Protein AF-A0A948NJ19-F1 (afdb_monomer_lite)

pLDDT: mean 78.23, std 16.01, range [36.19, 96.81]

Radius of gyration: 24.65 Å; chains: 1; bounding box: 83×29×56 Å

Secondary structure (DSSP, 8-state):
---PPPPPPHHHHHHHHHHHHHHHHHHHHHHHHHHHHHHHHHHHHHHHHHHHHHHHHHHHSTT-PPP-SSS----SS--BGGGGHHHHTTTT-SS----TTTTTTS-SEEEEE-SS-TT-EEEEEE-TTT--EEE-SSSPPSSS-SS-SSTT--SPPBP-

Foldseek 3Di:
DDDDDDDDDPVVVVVVVVVVVVVVVVVVVVVVVVVLVVLVVVVLVLVVLVVQLQVVLCVVVPQATDDDPDFDPQPPPDQAPCSCCVVRPPPRPPDRAARPPRRPVGSQKHKWDGPVRRNDIWIWHAAPVPRFIATADPPHTPAQPTNDDDPDDRHGHHHD

Sequence (160 aa):
MNRRRSGFTLIELLVVIAIISLLSSVVIASLNTARLKGREAKRQAEIASVMRAISLYRLDNPGSYPPIGGDLHGCTTNTCLSVLTDELVPKYIQEIPMDPKFGNTSTGYRYCRSGSYPNEYAILRQSEKTGAWCSVQTPAPVSGTFCWHTAGVPTYPRCN

Structure (mmCIF, N/CA/C/O backbone):
data_AF-A0A948NJ19-F1
#
_entry.id   AF-A0A948NJ19-F1
#
loop_
_atom_site.group_PDB
_atom_site.id
_atom_site.type_symbol
_atom_site.label_atom_id
_atom_site.label_alt_id
_atom_site.label_comp_id
_atom_site.label_asym_id
_atom_site.label_entity_id
_atom_site.label_seq_id
_atom_site.pdbx_PDB_ins_code
_atom_site.Cartn_x
_atom_site.Cartn_y
_atom_site.Cartn_z
_atom_site.occupancy
_atom_site.B_i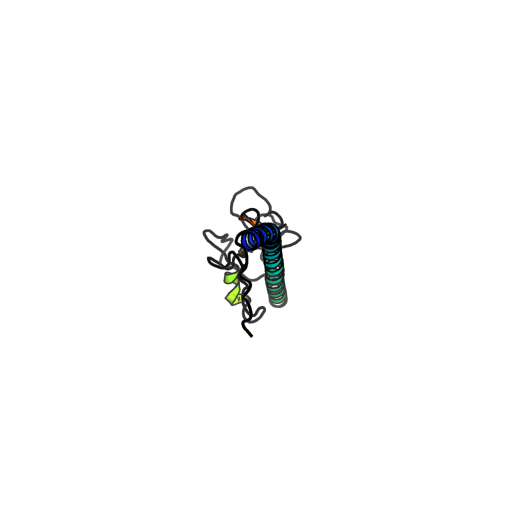so_or_equiv
_atom_site.auth_seq_id
_atom_site.auth_comp_id
_atom_site.auth_asym_id
_atom_site.auth_atom_id
_atom_site.pdbx_PDB_model_num
ATOM 1 N N . MET A 1 1 ? -63.439 -10.500 30.304 1.00 51.75 1 MET A N 1
ATOM 2 C CA . MET A 1 1 ? -62.093 -10.616 30.918 1.00 51.75 1 MET A CA 1
ATOM 3 C C . MET A 1 1 ? -61.225 -9.448 30.462 1.00 51.75 1 MET A C 1
ATOM 5 O O . MET A 1 1 ? -60.739 -9.467 29.339 1.00 51.75 1 MET A O 1
ATOM 9 N N . ASN A 1 2 ? -61.067 -8.415 31.296 1.00 56.50 2 ASN A N 1
ATOM 10 C CA . ASN A 1 2 ? -60.223 -7.255 30.987 1.00 56.50 2 ASN A CA 1
ATOM 11 C C . ASN A 1 2 ? -58.766 -7.566 31.348 1.00 56.50 2 ASN A C 1
ATOM 13 O O . ASN A 1 2 ? -58.419 -7.649 32.526 1.00 56.50 2 ASN A O 1
ATOM 17 N N . ARG A 1 3 ? -57.909 -7.752 30.339 1.00 65.94 3 ARG A N 1
ATOM 18 C CA . ARG A 1 3 ? -56.460 -7.873 30.544 1.00 65.94 3 ARG A CA 1
ATOM 19 C C . ARG A 1 3 ? -55.912 -6.488 30.896 1.00 65.94 3 ARG A C 1
ATOM 21 O O . ARG A 1 3 ? -55.939 -5.592 30.055 1.00 65.94 3 ARG A O 1
ATOM 28 N N . ARG A 1 4 ? -55.429 -6.300 32.129 1.00 69.81 4 ARG A N 1
ATOM 29 C CA . ARG A 1 4 ? -54.678 -5.091 32.500 1.00 69.81 4 ARG A CA 1
ATOM 30 C C . ARG A 1 4 ? -53.402 -5.054 31.657 1.00 69.81 4 ARG A C 1
ATOM 32 O O . ARG A 1 4 ? -52.607 -5.986 31.717 1.00 69.81 4 ARG A O 1
ATOM 39 N N . ARG A 1 5 ? -53.227 -4.009 30.845 1.00 70.19 5 ARG A N 1
ATOM 40 C CA . ARG A 1 5 ? -51.963 -3.754 30.144 1.00 70.19 5 ARG A CA 1
ATOM 41 C C . ARG A 1 5 ? -50.964 -3.221 31.171 1.00 70.19 5 ARG A C 1
ATOM 43 O O . ARG A 1 5 ? -51.216 -2.175 31.760 1.00 70.19 5 ARG A O 1
ATOM 50 N N . SER A 1 6 ? -49.871 -3.942 31.412 1.00 75.19 6 SER A N 1
ATOM 51 C CA . SER A 1 6 ? -48.744 -3.426 32.193 1.00 75.19 6 SER A CA 1
ATOM 52 C C . SER A 1 6 ? -47.959 -2.438 31.330 1.00 75.19 6 SER A C 1
ATOM 54 O O . SER A 1 6 ? -47.510 -2.796 30.241 1.00 75.19 6 SER A O 1
ATOM 56 N N . GLY A 1 7 ? -47.833 -1.194 31.789 1.00 78.38 7 GLY A N 1
ATOM 57 C CA . GLY A 1 7 ? -46.917 -0.213 31.210 1.00 78.38 7 GLY A CA 1
ATOM 58 C C . GLY A 1 7 ? -45.537 -0.325 31.855 1.00 78.38 7 GLY A C 1
ATOM 59 O O . GLY A 1 7 ? -45.443 -0.677 33.029 1.00 78.38 7 GLY A O 1
ATOM 60 N N . PHE A 1 8 ? -44.487 -0.025 31.093 1.00 80.38 8 PHE A N 1
ATOM 61 C CA . PHE A 1 8 ? -43.138 0.133 31.637 1.00 80.38 8 PHE A CA 1
ATOM 62 C C . PHE A 1 8 ? -43.069 1.366 32.537 1.00 80.38 8 PHE A C 1
ATOM 64 O O . PHE A 1 8 ? -43.676 2.400 32.245 1.00 80.38 8 PHE A O 1
ATOM 71 N N . THR A 1 9 ? -42.310 1.266 33.622 1.00 90.69 9 THR A N 1
ATOM 72 C CA . THR A 1 9 ? -42.019 2.407 34.489 1.00 90.69 9 THR A CA 1
ATOM 73 C C . THR A 1 9 ? -40.911 3.277 33.882 1.00 90.69 9 THR A C 1
ATOM 75 O O . THR A 1 9 ? -40.029 2.792 33.171 1.00 90.69 9 THR A O 1
ATOM 78 N N . LEU A 1 10 ? -40.923 4.583 34.176 1.00 88.69 10 LEU A N 1
ATOM 79 C CA . LEU A 1 10 ? -39.869 5.504 33.723 1.00 88.69 10 LEU A CA 1
ATOM 80 C C . LEU A 1 10 ? -38.480 5.084 34.226 1.00 88.69 10 LEU A C 1
ATOM 82 O O . LEU A 1 10 ? -37.492 5.248 33.514 1.00 88.69 10 LEU A O 1
ATOM 86 N N . ILE A 1 11 ? -38.410 4.516 35.434 1.00 92.75 11 ILE A N 1
ATOM 87 C CA . ILE A 1 11 ? -37.152 4.059 36.028 1.00 92.75 11 ILE A CA 1
ATOM 88 C C . ILE A 1 11 ? -36.591 2.824 35.315 1.00 92.75 11 ILE A C 1
ATOM 90 O O . ILE A 1 11 ? -35.386 2.763 35.088 1.00 92.75 11 ILE A O 1
ATOM 94 N N . GLU A 1 12 ? -37.438 1.883 34.884 1.00 90.44 12 GLU A N 1
ATOM 95 C CA . GLU A 1 12 ? -36.994 0.722 34.099 1.00 90.44 12 GLU A CA 1
ATOM 96 C C . GLU A 1 12 ? -36.366 1.156 32.776 1.00 90.44 12 GLU A C 1
ATOM 98 O O . GLU A 1 12 ? -35.296 0.673 32.409 1.00 90.44 12 GLU A O 1
ATOM 103 N N . LEU A 1 13 ? -36.984 2.115 32.084 1.00 91.69 13 LEU A N 1
ATOM 104 C CA . LEU A 1 13 ? -36.444 2.610 30.821 1.00 91.69 13 LEU A CA 1
ATOM 105 C C . LEU A 1 13 ? -35.138 3.392 31.031 1.00 91.69 13 LEU A C 1
ATOM 107 O O . LEU A 1 13 ? -34.210 3.252 30.235 1.00 91.69 13 LEU A O 1
ATOM 111 N N . LEU A 1 14 ? -35.028 4.146 32.130 1.00 93.19 14 LEU A N 1
ATOM 112 C CA . LEU A 1 14 ? -33.822 4.898 32.486 1.00 93.19 14 LEU A CA 1
ATOM 113 C C . LEU A 1 14 ? -32.628 3.974 32.781 1.00 93.19 14 LEU A C 1
ATOM 115 O O . LEU A 1 14 ? -31.523 4.223 32.300 1.00 93.19 14 LEU A O 1
ATOM 119 N N . VAL A 1 15 ? -32.841 2.880 33.516 1.00 95.31 15 VAL A N 1
ATOM 120 C CA . VAL A 1 15 ? -31.775 1.904 33.805 1.00 95.31 15 VAL A CA 1
ATOM 121 C C . VAL A 1 15 ? -31.311 1.197 32.528 1.00 95.31 15 VAL A C 1
ATOM 123 O O . VAL A 1 15 ? -30.112 0.997 32.335 1.00 95.31 15 VAL A O 1
ATOM 126 N N . VAL A 1 16 ? -32.226 0.871 31.613 1.00 95.69 16 VAL A N 1
ATOM 127 C CA . VAL A 1 16 ? -31.880 0.191 30.354 1.00 95.69 16 VAL A CA 1
ATOM 128 C C . VAL A 1 16 ? -31.000 1.066 29.464 1.00 95.69 16 VAL A C 1
ATOM 130 O O . VAL A 1 16 ? -29.958 0.604 28.998 1.00 95.69 16 VAL A O 1
ATOM 133 N N . ILE A 1 17 ? -31.354 2.338 29.259 1.00 95.81 17 ILE A N 1
ATOM 134 C CA . ILE A 1 17 ? -30.518 3.243 28.453 1.00 95.81 17 ILE A CA 1
ATOM 135 C C . ILE A 1 17 ? -29.163 3.513 29.123 1.00 95.81 17 ILE A C 1
ATOM 137 O O . ILE A 1 17 ? -28.153 3.640 28.427 1.00 95.81 17 ILE A O 1
ATOM 141 N N . ALA A 1 18 ? -29.108 3.516 30.461 1.00 96.00 18 ALA A N 1
ATOM 142 C CA . ALA A 1 18 ? -27.855 3.629 31.200 1.00 96.00 18 ALA A CA 1
ATOM 143 C C . ALA A 1 18 ? -26.935 2.425 30.922 1.00 96.00 18 ALA A C 1
ATOM 145 O O . ALA A 1 18 ? -25.774 2.610 30.563 1.00 96.00 18 ALA A O 1
ATOM 146 N N . ILE A 1 19 ? -27.457 1.196 30.970 1.00 96.25 19 ILE A N 1
ATOM 147 C CA . ILE A 1 19 ? -26.674 -0.013 30.665 1.00 96.25 19 ILE A CA 1
ATOM 148 C C . ILE A 1 19 ? -26.257 -0.051 29.186 1.00 96.25 19 ILE A C 1
ATOM 150 O O . ILE A 1 19 ? -25.097 -0.337 28.881 1.00 96.25 19 ILE A O 1
ATOM 154 N N . ILE A 1 20 ? -27.165 0.278 28.258 1.00 96.75 20 ILE A N 1
ATOM 155 C CA . ILE A 1 20 ? -26.860 0.308 26.818 1.00 96.75 20 ILE A CA 1
ATOM 156 C C . ILE A 1 20 ? -25.754 1.322 26.525 1.00 96.75 20 ILE A C 1
ATOM 158 O O . ILE A 1 20 ? -24.840 1.004 25.765 1.00 96.75 20 ILE A O 1
ATOM 162 N N . SER A 1 21 ? -25.795 2.516 27.122 1.00 96.81 21 SER A N 1
ATOM 163 C CA . SER A 1 21 ? -24.766 3.540 26.895 1.00 96.81 21 SER A CA 1
ATOM 164 C C . SER A 1 21 ? -23.385 3.100 27.393 1.00 96.81 21 SER A C 1
ATOM 166 O O . SER A 1 21 ? -22.395 3.273 26.678 1.00 96.81 21 SER A O 1
ATOM 168 N N . LEU A 1 22 ? -23.325 2.433 28.551 1.00 94.88 22 LEU A N 1
ATOM 169 C CA . LEU A 1 22 ? -22.088 1.867 29.084 1.00 94.88 22 LEU A CA 1
ATOM 170 C C . LEU A 1 22 ? -21.505 0.807 28.139 1.00 94.88 22 LEU A C 1
ATOM 172 O O . LEU A 1 22 ? -20.353 0.926 27.719 1.00 94.88 22 LEU A O 1
ATOM 176 N N . LEU A 1 23 ? -22.303 -0.191 27.746 1.00 96.75 23 LEU A N 1
ATOM 177 C CA . LEU A 1 23 ? -21.851 -1.269 26.856 1.00 96.75 23 LEU A CA 1
ATOM 178 C C . LEU A 1 23 ? -21.479 -0.750 25.459 1.00 96.75 23 LEU A C 1
ATOM 180 O O . LEU A 1 23 ? -20.472 -1.169 24.885 1.00 96.75 23 LEU A O 1
ATOM 184 N N . SER A 1 24 ? -22.247 0.203 24.929 1.00 95.25 24 SER A N 1
ATOM 185 C CA . SER A 1 24 ? -22.010 0.781 23.601 1.00 95.25 24 SER A CA 1
ATOM 186 C C . SER A 1 24 ? -20.664 1.504 23.517 1.00 95.25 24 SER A C 1
ATOM 188 O O . SER A 1 24 ? -19.995 1.418 22.487 1.00 95.25 24 SER A O 1
ATOM 190 N N . SER A 1 25 ? -20.225 2.167 24.596 1.00 93.69 25 SER A N 1
ATOM 191 C CA . SER A 1 25 ? -18.943 2.888 24.620 1.00 93.69 25 SER A CA 1
ATOM 192 C C . SER A 1 25 ? -17.739 1.972 24.338 1.00 93.69 25 SER A C 1
ATOM 194 O O . SER A 1 25 ? -16.873 2.306 23.523 1.00 93.69 25 SER A O 1
ATOM 196 N N . VAL A 1 26 ? -17.727 0.771 24.925 1.00 94.06 26 VAL A N 1
ATOM 197 C CA . VAL A 1 26 ? -16.657 -0.226 24.754 1.00 94.06 26 VAL A CA 1
ATOM 198 C C . VAL A 1 26 ? -16.683 -0.818 23.343 1.00 94.06 26 VAL A C 1
ATOM 200 O O . VAL A 1 26 ? -15.642 -0.949 22.690 1.00 94.06 26 VAL A O 1
ATOM 203 N N . VAL A 1 27 ? -17.880 -1.125 22.833 1.00 95.31 27 VAL A N 1
ATOM 204 C CA . VAL A 1 27 ? -18.060 -1.685 21.485 1.00 95.31 27 VAL A CA 1
ATOM 205 C C . VAL A 1 27 ? -17.539 -0.722 20.417 1.00 95.31 27 VAL A C 1
ATOM 207 O O . VAL A 1 27 ? -16.796 -1.145 19.529 1.00 95.31 27 VAL A O 1
ATOM 210 N N . ILE A 1 28 ? -17.841 0.576 20.517 1.00 94.38 28 ILE A N 1
ATOM 211 C CA . ILE A 1 28 ? -17.407 1.578 19.529 1.00 94.38 28 ILE A CA 1
ATOM 212 C C . ILE A 1 28 ? -15.875 1.686 19.469 1.00 94.38 28 ILE A C 1
ATOM 214 O O . ILE A 1 28 ? -15.301 1.713 18.375 1.00 94.38 28 ILE A O 1
ATOM 218 N N . ALA A 1 29 ? -15.195 1.693 20.620 1.00 90.31 29 ALA A N 1
ATOM 219 C CA . ALA A 1 29 ? -13.732 1.735 20.670 1.00 90.31 29 ALA A CA 1
ATOM 220 C C . ALA A 1 29 ? -13.097 0.499 19.998 1.00 90.31 29 ALA A C 1
ATOM 222 O O . ALA A 1 29 ? -12.151 0.620 19.206 1.00 90.31 29 ALA A O 1
ATOM 223 N N . SER A 1 30 ? -13.660 -0.688 20.250 1.00 92.06 30 SER A N 1
ATOM 224 C CA . SER A 1 30 ? -13.202 -1.937 19.628 1.00 92.06 30 SER A CA 1
ATOM 225 C C . SER A 1 30 ? -13.411 -1.943 18.105 1.00 92.06 30 SER A C 1
ATOM 227 O O . SER A 1 30 ? -12.506 -2.312 17.349 1.00 92.06 30 SER A O 1
ATOM 229 N N . LEU A 1 31 ? -14.556 -1.435 17.636 1.00 93.31 31 LEU A N 1
ATOM 230 C CA . LEU A 1 31 ? -14.910 -1.379 16.220 1.00 93.31 31 LEU A CA 1
ATOM 2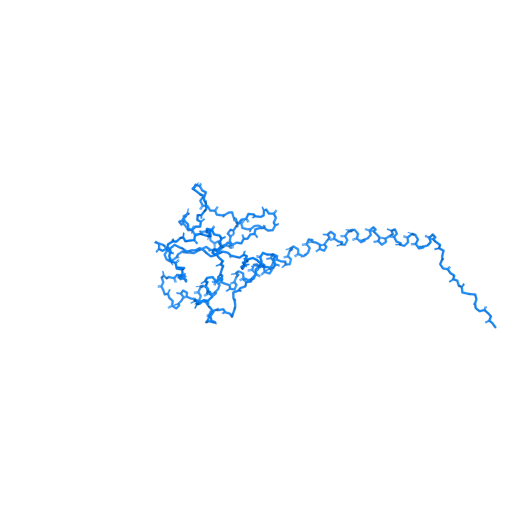31 C C . LEU A 1 31 ? -13.989 -0.440 15.433 1.00 93.31 31 LEU A C 1
ATOM 233 O O . LEU A 1 31 ? -13.568 -0.773 14.324 1.00 93.31 31 LEU A O 1
ATOM 237 N N . ASN A 1 32 ? -13.631 0.714 16.000 1.00 89.88 32 ASN A N 1
ATOM 238 C CA . ASN A 1 32 ? -12.700 1.646 15.362 1.00 89.88 32 ASN A CA 1
ATOM 239 C C . ASN A 1 32 ? -11.320 1.009 15.143 1.00 89.88 32 ASN A C 1
ATOM 241 O O . ASN A 1 32 ? -10.744 1.129 14.059 1.00 89.88 32 ASN A O 1
ATOM 245 N N . THR A 1 33 ? -10.831 0.258 16.131 1.00 89.75 33 THR A N 1
ATOM 246 C CA . THR A 1 33 ? -9.568 -0.487 16.027 1.00 89.75 33 THR A CA 1
ATOM 247 C C . THR A 1 33 ? -9.649 -1.594 14.973 1.00 89.75 33 THR A C 1
ATOM 249 O O . THR A 1 33 ? -8.730 -1.749 14.165 1.00 89.75 33 THR A O 1
ATOM 252 N N . ALA A 1 34 ? -10.758 -2.339 14.926 1.00 92.06 34 ALA A N 1
ATOM 253 C CA . ALA A 1 34 ? -10.977 -3.381 13.923 1.00 92.06 34 ALA A CA 1
ATOM 254 C C . ALA A 1 34 ? -11.015 -2.811 12.493 1.00 92.06 34 ALA A C 1
ATOM 256 O O . ALA A 1 34 ? -10.370 -3.350 11.595 1.00 92.06 34 ALA A O 1
ATOM 257 N N . ARG A 1 35 ? -11.691 -1.673 12.286 1.00 91.62 35 ARG A N 1
ATOM 258 C CA . ARG A 1 35 ? -11.741 -0.973 10.989 1.00 91.62 35 ARG A CA 1
ATOM 259 C C . ARG A 1 35 ? -10.359 -0.518 10.517 1.00 91.62 35 ARG A C 1
ATOM 261 O O . ARG A 1 35 ? -10.044 -0.675 9.340 1.00 91.62 35 ARG A O 1
ATOM 268 N N . LEU A 1 36 ? -9.537 0.020 11.422 1.00 90.31 36 LEU A N 1
ATOM 269 C CA . LEU A 1 36 ? -8.151 0.409 11.127 1.00 90.31 36 LEU A CA 1
ATOM 270 C C . LEU A 1 36 ? -7.318 -0.796 10.667 1.00 90.31 36 LEU A C 1
ATOM 272 O O . LEU A 1 36 ? -6.671 -0.731 9.623 1.00 90.31 36 LEU A O 1
ATOM 276 N N . LYS A 1 37 ? -7.383 -1.916 11.401 1.00 90.12 37 LYS A N 1
ATOM 277 C CA . LYS A 1 37 ? -6.683 -3.160 11.036 1.00 90.12 37 LYS A CA 1
ATOM 278 C C . LYS A 1 37 ? -7.170 -3.732 9.702 1.00 90.12 37 LYS A C 1
ATOM 280 O O . LYS A 1 37 ? -6.353 -4.167 8.898 1.00 90.12 37 LYS A O 1
ATOM 285 N N . GLY A 1 38 ? -8.478 -3.690 9.443 1.00 92.94 38 GLY A N 1
ATOM 286 C CA . GLY A 1 38 ? -9.061 -4.158 8.184 1.00 92.94 38 GLY A CA 1
ATOM 287 C C . GLY A 1 38 ? -8.568 -3.369 6.970 1.00 92.94 38 GLY A C 1
ATOM 288 O O . GLY A 1 38 ? -8.182 -3.964 5.965 1.00 92.94 38 GLY A O 1
ATOM 289 N N . ARG A 1 39 ? -8.504 -2.033 7.069 1.00 91.94 39 ARG A N 1
ATOM 290 C CA . ARG A 1 39 ? -7.930 -1.200 5.998 1.00 91.94 39 ARG A CA 1
ATOM 291 C C . ARG A 1 39 ? -6.447 -1.464 5.797 1.00 91.94 39 ARG A C 1
ATOM 293 O O . ARG A 1 39 ? -5.993 -1.518 4.665 1.00 91.94 39 ARG A O 1
ATOM 300 N N . GLU A 1 40 ? -5.687 -1.632 6.873 1.00 89.81 40 GLU A N 1
ATOM 301 C CA . GLU A 1 40 ? -4.265 -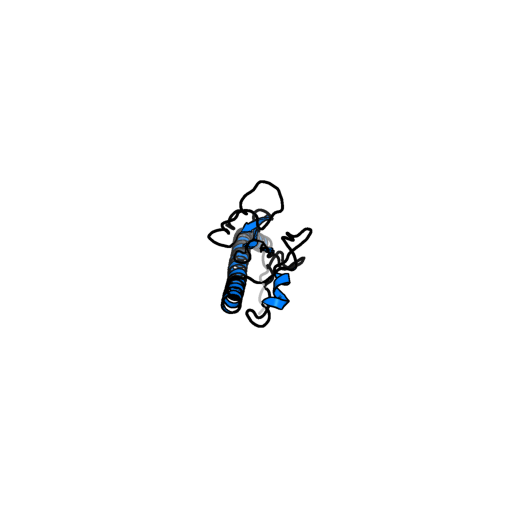1.964 6.780 1.00 89.81 40 GLU A CA 1
ATOM 302 C C . GLU A 1 40 ? -4.031 -3.294 6.047 1.00 89.81 40 GLU A C 1
ATOM 304 O O . GLU A 1 40 ? -3.251 -3.332 5.099 1.00 89.81 40 GLU A O 1
ATOM 309 N N . ALA A 1 41 ? -4.773 -4.346 6.402 1.00 90.75 41 ALA A N 1
ATOM 310 C CA . ALA A 1 41 ? -4.696 -5.637 5.721 1.00 90.75 41 ALA A CA 1
ATOM 311 C C . ALA A 1 41 ? -5.062 -5.533 4.230 1.00 90.75 41 ALA A C 1
ATOM 313 O O . ALA A 1 41 ? -4.372 -6.096 3.379 1.00 90.75 41 ALA A O 1
ATOM 314 N N . LYS A 1 42 ? -6.109 -4.762 3.899 1.00 91.81 42 LYS A N 1
ATOM 315 C CA . LYS A 1 42 ? -6.497 -4.502 2.506 1.00 91.81 42 LYS A CA 1
ATOM 316 C C . LYS A 1 42 ? -5.367 -3.825 1.724 1.00 91.81 42 LYS A C 1
ATOM 318 O O . LYS A 1 42 ? -4.993 -4.315 0.663 1.00 91.81 42 LYS A O 1
ATOM 323 N N . ARG A 1 43 ? -4.755 -2.779 2.288 1.00 90.12 43 ARG A N 1
ATOM 324 C CA . ARG A 1 43 ? -3.649 -2.057 1.639 1.00 90.12 43 ARG A CA 1
ATOM 325 C C . ARG A 1 43 ? -2.431 -2.944 1.401 1.00 90.12 43 ARG A C 1
ATOM 327 O O . ARG A 1 43 ? -1.782 -2.822 0.369 1.00 90.12 43 ARG A O 1
ATOM 334 N N . GLN A 1 44 ? -2.120 -3.843 2.333 1.00 89.38 44 GLN A N 1
ATOM 335 C CA . GLN A 1 44 ? -1.037 -4.814 2.157 1.00 89.38 44 GLN A CA 1
ATOM 336 C C . GLN A 1 44 ? -1.324 -5.784 1.004 1.00 89.38 44 GLN A C 1
ATOM 338 O O . GLN A 1 44 ? -0.434 -6.054 0.199 1.00 89.38 44 GLN A O 1
ATOM 343 N N . ALA A 1 45 ? -2.562 -6.273 0.890 1.00 92.00 45 ALA A N 1
ATOM 344 C CA . ALA A 1 45 ? -2.965 -7.160 -0.198 1.00 92.00 45 ALA A CA 1
ATOM 345 C C . ALA A 1 45 ? -2.916 -6.466 -1.573 1.00 92.00 45 ALA A C 1
ATOM 347 O O . ALA A 1 45 ? -2.403 -7.045 -2.530 1.00 92.00 45 ALA A O 1
ATOM 348 N N . GLU A 1 46 ? -3.392 -5.221 -1.650 1.00 91.62 46 GLU A N 1
ATOM 349 C CA . GLU A 1 46 ? -3.374 -4.385 -2.860 1.00 91.62 46 GLU A CA 1
ATOM 350 C C . GLU A 1 46 ? -1.949 -4.071 -3.326 1.00 91.62 46 GLU A C 1
ATOM 352 O O . GLU A 1 46 ? -1.616 -4.188 -4.501 1.00 91.62 46 GLU A O 1
ATOM 357 N N . ILE A 1 47 ? -1.051 -3.739 -2.405 1.00 89.31 47 ILE A N 1
ATOM 358 C CA . ILE A 1 47 ? 0.353 -3.513 -2.757 1.00 89.31 47 ILE A CA 1
ATOM 359 C C . ILE A 1 47 ? 1.018 -4.811 -3.212 1.00 89.31 47 ILE A C 1
ATOM 361 O O . ILE A 1 47 ? 1.791 -4.808 -4.169 1.00 89.31 47 ILE A O 1
ATOM 365 N N . ALA A 1 48 ? 0.709 -5.935 -2.565 1.00 91.44 48 ALA A N 1
ATOM 366 C CA . ALA A 1 48 ? 1.259 -7.222 -2.960 1.00 91.44 48 ALA A CA 1
ATOM 367 C C . ALA A 1 48 ? 0.815 -7.637 -4.374 1.00 91.44 48 ALA A C 1
ATOM 369 O O . ALA A 1 48 ? 1.602 -8.256 -5.091 1.00 91.44 48 ALA A O 1
ATOM 370 N N . SER A 1 49 ? -0.412 -7.322 -4.807 1.00 93.50 49 SER A N 1
ATOM 371 C CA . SER A 1 49 ? -0.840 -7.590 -6.190 1.00 93.50 49 SER A CA 1
ATOM 372 C C . SER A 1 49 ? -0.071 -6.731 -7.195 1.00 93.50 49 SER A C 1
ATOM 374 O O . SER A 1 49 ? 0.428 -7.257 -8.187 1.00 93.50 49 SER A O 1
ATOM 376 N N . VAL A 1 50 ? 0.130 -5.450 -6.891 1.00 91.75 50 VAL A N 1
ATOM 377 C CA . VAL A 1 50 ? 0.910 -4.520 -7.722 1.00 91.75 50 VAL A CA 1
ATOM 378 C C . VAL A 1 50 ? 2.370 -4.954 -7.827 1.00 91.75 50 VAL A C 1
ATOM 380 O O . VAL A 1 50 ? 2.925 -4.996 -8.921 1.00 91.75 50 VAL A O 1
ATOM 383 N N . MET A 1 51 ? 2.997 -5.334 -6.711 1.00 90.56 51 MET A N 1
ATOM 384 C CA . MET A 1 51 ? 4.373 -5.840 -6.714 1.00 90.56 51 MET A CA 1
ATOM 385 C C . MET A 1 51 ? 4.513 -7.087 -7.588 1.00 90.56 51 MET A C 1
ATOM 387 O O . MET A 1 51 ? 5.471 -7.183 -8.351 1.00 90.56 51 MET A O 1
ATOM 391 N N . ARG A 1 52 ? 3.547 -8.016 -7.528 1.00 93.38 52 ARG A N 1
ATOM 392 C CA . ARG A 1 52 ? 3.526 -9.190 -8.414 1.00 93.38 52 ARG A CA 1
ATOM 393 C C . ARG A 1 52 ? 3.399 -8.784 -9.880 1.00 93.38 52 ARG A C 1
ATOM 395 O O . ARG A 1 52 ? 4.142 -9.310 -10.699 1.00 93.38 52 ARG A O 1
ATOM 402 N N . ALA A 1 53 ? 2.526 -7.832 -10.204 1.00 94.12 53 ALA A N 1
ATOM 403 C CA . ALA A 1 53 ? 2.369 -7.330 -11.569 1.00 94.12 53 ALA A CA 1
ATOM 404 C C . ALA A 1 53 ? 3.668 -6.705 -12.105 1.00 94.12 53 ALA A C 1
ATOM 406 O O . ALA A 1 53 ? 4.093 -7.010 -13.215 1.00 94.12 53 ALA A O 1
ATOM 407 N N . ILE A 1 54 ? 4.356 -5.909 -11.284 1.00 91.00 54 ILE A N 1
ATOM 408 C CA . ILE A 1 54 ? 5.667 -5.332 -11.615 1.00 91.00 54 ILE A CA 1
ATOM 409 C C . ILE A 1 54 ? 6.729 -6.429 -11.795 1.00 91.00 54 ILE A C 1
ATOM 411 O O . ILE A 1 54 ? 7.568 -6.339 -12.693 1.00 91.00 54 ILE A O 1
ATOM 415 N N . SER A 1 55 ? 6.706 -7.477 -10.966 1.00 91.19 55 SER A N 1
ATOM 416 C CA . SER A 1 55 ? 7.588 -8.635 -11.137 1.00 91.19 55 SER A CA 1
ATOM 417 C C . SER A 1 55 ? 7.327 -9.366 -12.454 1.00 91.19 55 SER A C 1
ATOM 419 O O . SER A 1 55 ? 8.291 -9.703 -13.132 1.00 91.19 55 SER A O 1
ATOM 421 N N . LEU A 1 56 ? 6.063 -9.566 -12.840 1.00 94.19 56 LEU A N 1
ATOM 422 C CA . LEU A 1 56 ? 5.703 -10.168 -14.127 1.00 94.19 56 LEU A CA 1
ATOM 423 C C . LEU A 1 56 ? 6.145 -9.289 -15.303 1.00 94.19 56 LEU A C 1
ATOM 425 O O . LEU A 1 56 ? 6.768 -9.797 -16.229 1.00 94.19 56 LEU A O 1
ATOM 429 N N . TYR A 1 57 ? 5.931 -7.971 -15.229 1.00 93.62 57 TYR A N 1
ATOM 430 C CA . TYR A 1 57 ? 6.433 -7.029 -16.234 1.00 93.62 57 TYR A CA 1
ATOM 431 C C . TYR A 1 57 ? 7.942 -7.181 -16.449 1.00 93.62 57 TYR A C 1
ATOM 433 O O . TYR A 1 57 ? 8.411 -7.173 -17.585 1.00 93.62 57 TYR A O 1
ATOM 441 N N . ARG A 1 58 ? 8.712 -7.338 -15.364 1.00 91.06 58 ARG A N 1
ATOM 442 C CA . ARG A 1 58 ? 10.170 -7.506 -15.430 1.00 91.06 58 ARG A CA 1
ATOM 443 C C . ARG A 1 58 ? 10.596 -8.829 -16.073 1.00 91.06 58 ARG A C 1
ATOM 445 O O . ARG A 1 58 ? 11.690 -8.884 -16.628 1.00 91.06 58 ARG A O 1
ATOM 452 N N . LEU A 1 59 ? 9.782 -9.883 -15.983 1.00 93.19 59 LEU A N 1
ATOM 453 C CA . LEU A 1 59 ? 10.065 -11.142 -16.683 1.00 93.19 59 LEU A CA 1
ATOM 454 C C . LEU A 1 59 ? 9.985 -10.953 -18.202 1.00 93.19 59 LEU A C 1
ATOM 456 O O . LEU A 1 59 ? 10.830 -11.481 -18.918 1.00 93.19 59 LEU A O 1
ATOM 460 N N . ASP A 1 60 ? 9.033 -10.145 -18.666 1.00 94.38 60 ASP A N 1
ATOM 461 C CA . ASP A 1 60 ? 8.860 -9.831 -20.087 1.00 94.38 60 ASP A CA 1
ATOM 462 C C . ASP A 1 60 ? 9.830 -8.738 -20.574 1.00 94.38 60 ASP A C 1
ATOM 464 O O . ASP A 1 60 ? 10.188 -8.701 -21.749 1.00 94.38 60 ASP A O 1
ATOM 468 N N . ASN A 1 61 ? 10.283 -7.861 -19.671 1.00 89.88 61 ASN A N 1
ATOM 469 C CA . ASN A 1 61 ? 11.177 -6.733 -19.948 1.00 89.88 61 ASN A CA 1
ATOM 470 C C . ASN A 1 61 ? 12.469 -6.850 -19.119 1.00 89.88 61 ASN A C 1
ATOM 472 O O . ASN A 1 61 ? 12.626 -6.178 -18.088 1.00 89.88 61 ASN A O 1
ATOM 476 N N . PRO A 1 62 ? 13.414 -7.715 -19.527 1.00 85.94 62 PRO A N 1
ATOM 477 C CA . PRO A 1 62 ? 14.607 -7.987 -18.741 1.00 85.94 62 PRO A CA 1
ATOM 478 C C . PRO A 1 62 ? 15.438 -6.717 -18.521 1.00 85.94 62 PRO A C 1
ATOM 480 O O . PRO A 1 62 ? 15.747 -5.970 -19.444 1.00 85.94 62 PRO A O 1
ATOM 483 N N . GLY A 1 63 ? 15.821 -6.483 -17.263 1.00 79.94 63 GLY A N 1
ATOM 484 C CA . GLY A 1 63 ? 16.687 -5.365 -16.866 1.00 79.94 63 GLY A CA 1
ATOM 485 C C . GLY A 1 63 ? 15.968 -4.046 -16.561 1.00 79.94 63 GLY A C 1
ATOM 486 O O . GLY A 1 63 ? 16.613 -3.119 -16.076 1.00 79.94 63 GLY A O 1
ATOM 487 N N . SER A 1 64 ? 14.648 -3.965 -16.759 1.00 83.00 64 SER A N 1
ATOM 488 C CA . SER A 1 64 ? 13.882 -2.732 -16.559 1.00 83.00 64 SER A CA 1
ATOM 489 C C . SER A 1 64 ? 12.567 -2.992 -15.828 1.00 83.00 64 SER A C 1
ATOM 491 O O . SER A 1 64 ? 11.785 -3.854 -16.213 1.00 83.00 64 SER A O 1
ATOM 493 N N . TYR A 1 65 ? 12.277 -2.199 -14.799 1.00 87.00 65 TYR A N 1
ATOM 494 C CA . TYR A 1 65 ? 10.911 -2.077 -14.279 1.00 87.00 65 TYR A CA 1
ATOM 495 C C . TYR A 1 65 ? 10.052 -1.174 -15.186 1.00 87.00 65 TYR A C 1
ATOM 497 O O . TYR A 1 65 ? 10.604 -0.597 -16.127 1.00 87.00 65 TYR A O 1
ATOM 505 N N . PRO A 1 66 ? 8.726 -1.060 -14.971 1.00 87.38 66 PRO A N 1
ATOM 506 C CA . PRO A 1 66 ? 7.885 -0.168 -15.766 1.00 87.38 66 PRO A CA 1
ATOM 507 C C . PRO A 1 66 ? 8.436 1.267 -15.811 1.00 87.38 66 PRO A C 1
ATOM 509 O O . PRO A 1 66 ? 8.876 1.790 -14.781 1.00 87.38 66 PRO A O 1
ATOM 512 N N . PRO A 1 67 ? 8.521 1.905 -16.986 1.00 80.12 67 PRO A N 1
ATOM 513 C CA . PRO A 1 67 ? 8.950 3.293 -17.095 1.00 80.12 67 PRO A CA 1
ATOM 514 C C . PRO A 1 67 ? 7.965 4.251 -16.443 1.00 80.12 67 PRO A C 1
ATOM 516 O O . PRO A 1 67 ? 6.759 4.048 -16.430 1.00 80.12 67 PRO A O 1
ATOM 519 N N . ILE A 1 68 ? 8.532 5.320 -15.897 1.00 73.50 68 ILE A N 1
ATOM 520 C CA . ILE A 1 68 ? 7.819 6.567 -15.661 1.00 73.50 68 ILE A CA 1
ATOM 521 C C . ILE A 1 68 ? 8.329 7.543 -16.718 1.00 73.50 68 ILE A C 1
ATOM 523 O O . ILE A 1 68 ? 9.518 7.531 -17.038 1.00 73.50 68 ILE A O 1
ATOM 527 N N . GLY A 1 69 ? 7.449 8.350 -17.306 1.00 60.59 69 GLY A N 1
ATOM 528 C CA . GLY A 1 69 ? 7.885 9.391 -18.234 1.00 60.59 69 GLY A CA 1
ATOM 529 C C . GLY A 1 69 ? 8.808 10.388 -17.521 1.00 60.59 69 GLY A C 1
ATOM 530 O O . GLY A 1 69 ? 8.338 11.155 -16.684 1.00 60.59 69 GLY A O 1
ATOM 531 N N . GLY A 1 70 ? 10.104 10.374 -17.852 1.00 56.00 70 GLY A N 1
ATOM 532 C CA . GLY A 1 70 ? 11.120 11.321 -17.371 1.00 56.00 70 GLY A CA 1
ATOM 533 C C . GLY A 1 70 ? 11.937 10.882 -16.144 1.00 56.00 70 GLY A C 1
ATOM 534 O O . GLY A 1 70 ? 11.564 9.978 -15.396 1.00 56.00 70 GLY A O 1
ATOM 535 N N . ASP A 1 71 ? 13.069 11.560 -15.925 1.00 44.47 71 ASP A N 1
ATOM 536 C CA . ASP A 1 71 ? 13.920 11.365 -14.751 1.00 44.47 71 ASP A CA 1
ATOM 537 C C . ASP A 1 71 ? 13.243 11.970 -13.520 1.00 44.47 71 ASP A C 1
ATOM 539 O O . ASP A 1 71 ? 13.060 13.181 -13.426 1.00 44.47 71 ASP A O 1
ATOM 543 N N . LEU A 1 72 ? 12.872 11.122 -12.559 1.00 45.78 72 LEU A N 1
ATOM 544 C CA . LEU A 1 72 ? 12.563 11.540 -11.190 1.00 45.78 72 LEU A CA 1
ATOM 545 C C . LEU A 1 72 ? 11.538 12.679 -11.081 1.00 45.78 72 LEU A C 1
ATOM 547 O O . LEU A 1 72 ? 11.777 13.692 -10.430 1.00 45.78 72 LEU A O 1
ATOM 551 N N . HIS A 1 73 ? 10.332 12.476 -11.600 1.00 44.59 73 HIS A N 1
ATOM 552 C CA . HIS A 1 73 ? 9.205 13.227 -11.058 1.00 44.59 73 HIS A CA 1
ATOM 553 C C . HIS A 1 73 ? 8.686 12.497 -9.823 1.00 44.59 73 HIS A C 1
ATOM 555 O O . HIS A 1 73 ? 7.695 11.768 -9.834 1.00 44.59 73 HIS A O 1
ATOM 561 N N . GLY A 1 74 ? 9.378 12.729 -8.704 1.00 45.97 74 GLY A N 1
ATOM 562 C CA . GLY A 1 74 ? 8.680 12.769 -7.429 1.00 45.97 74 GLY A CA 1
ATOM 563 C C . GLY A 1 74 ? 7.479 13.694 -7.594 1.00 45.97 74 GLY A C 1
ATOM 564 O O . GLY A 1 74 ? 7.562 14.687 -8.309 1.00 45.97 74 GLY A O 1
ATOM 565 N N . CYS A 1 75 ? 6.355 13.338 -6.985 1.00 47.78 75 CYS A N 1
ATOM 566 C CA . CYS A 1 75 ? 5.146 14.141 -6.928 1.00 47.78 75 CYS A CA 1
ATOM 567 C C . CYS A 1 75 ? 5.464 15.635 -6.700 1.00 47.78 75 CYS A C 1
ATOM 569 O O . CYS A 1 75 ? 5.489 16.050 -5.548 1.00 47.78 75 CYS A O 1
ATOM 571 N N . THR A 1 76 ? 5.678 16.478 -7.713 1.00 48.56 76 THR A N 1
ATOM 572 C CA . THR A 1 76 ? 5.615 17.932 -7.480 1.00 48.56 76 THR A CA 1
ATOM 573 C C . THR A 1 76 ? 4.183 18.301 -7.083 1.00 48.56 76 THR A C 1
ATOM 575 O O . THR A 1 76 ? 3.977 19.253 -6.338 1.00 48.56 76 THR A O 1
ATOM 578 N N . THR A 1 77 ? 3.223 17.420 -7.419 1.00 50.38 77 THR A N 1
ATOM 579 C CA . THR A 1 77 ? 1.979 17.200 -6.665 1.00 50.38 77 THR A CA 1
ATOM 580 C C . THR A 1 77 ? 1.613 15.730 -6.414 1.00 50.38 77 THR A C 1
ATOM 582 O O . THR A 1 77 ? 1.316 15.425 -5.273 1.00 50.38 77 THR A O 1
ATOM 585 N N . ASN A 1 78 ? 1.655 14.786 -7.367 1.00 50.38 78 ASN A N 1
ATOM 586 C CA . ASN A 1 78 ? 1.268 13.372 -7.146 1.00 50.38 78 ASN A CA 1
ATOM 587 C C . ASN A 1 78 ? 1.708 12.429 -8.306 1.00 50.38 78 ASN A C 1
ATOM 589 O O . ASN A 1 78 ? 0.923 1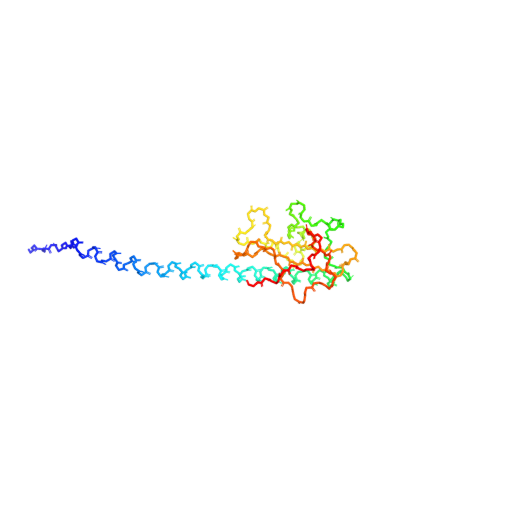2.190 -9.215 1.00 50.38 78 ASN A O 1
ATOM 593 N N . THR A 1 79 ? 2.893 11.807 -8.296 1.00 53.62 79 THR A N 1
ATOM 594 C CA . THR A 1 79 ? 3.129 10.521 -8.984 1.00 53.62 79 THR A CA 1
ATOM 595 C C . THR A 1 79 ? 2.419 9.389 -8.244 1.00 53.62 79 THR A C 1
ATOM 597 O O . THR A 1 79 ? 2.963 8.676 -7.398 1.00 53.62 79 THR A O 1
ATOM 600 N N . CYS A 1 80 ? 1.131 9.287 -8.554 1.00 67.06 80 CYS A N 1
ATOM 601 C CA . CYS A 1 80 ? 0.255 8.187 -8.192 1.00 67.06 80 CYS A CA 1
ATOM 602 C C . CYS A 1 80 ? 0.749 6.879 -8.800 1.00 67.06 80 CYS A C 1
ATOM 604 O O . CYS A 1 80 ? 1.347 6.868 -9.872 1.00 67.06 80 CYS A O 1
ATOM 606 N N . LEU A 1 81 ? 0.371 5.759 -8.198 1.00 77.38 81 LEU A N 1
ATOM 607 C CA . LEU A 1 81 ? 0.534 4.449 -8.818 1.00 77.38 81 LEU A CA 1
ATOM 608 C C . LEU A 1 81 ? -0.176 4.332 -10.185 1.00 77.38 81 LEU A C 1
ATOM 610 O O . LEU A 1 81 ? 0.220 3.518 -11.012 1.00 77.38 81 LEU A O 1
ATOM 614 N N . SER A 1 82 ? -1.177 5.175 -10.459 1.00 76.50 82 SER A N 1
ATOM 615 C CA . SER A 1 82 ? -1.922 5.192 -11.725 1.00 76.50 82 SER A CA 1
ATOM 616 C C . SER A 1 82 ? -1.078 5.503 -12.964 1.00 76.50 82 SER A C 1
ATOM 618 O O . SER A 1 82 ? -1.533 5.215 -14.065 1.00 76.50 82 SER A O 1
ATOM 620 N N . VAL A 1 83 ? 0.144 6.032 -12.828 1.00 78.94 83 VAL A N 1
ATOM 621 C CA . VAL A 1 83 ? 1.059 6.190 -13.980 1.00 78.94 83 VAL A CA 1
ATOM 622 C C . VAL A 1 83 ? 1.422 4.851 -14.626 1.00 78.94 83 VAL A C 1
ATOM 624 O O . VAL A 1 83 ? 1.823 4.814 -15.778 1.00 78.94 83 VAL A O 1
ATOM 627 N N . LEU A 1 84 ? 1.264 3.750 -13.888 1.00 85.12 84 LEU A N 1
ATOM 628 C CA . LEU A 1 84 ? 1.533 2.400 -14.370 1.00 85.12 84 LEU A CA 1
ATOM 629 C C . LEU A 1 84 ? 0.358 1.780 -15.127 1.00 85.12 84 LEU A C 1
ATOM 631 O O . LEU A 1 84 ? 0.455 0.617 -15.509 1.00 85.12 84 LEU A O 1
ATOM 635 N N . THR A 1 85 ? -0.756 2.498 -15.307 1.00 86.00 85 THR A N 1
ATOM 636 C CA . THR A 1 85 ? -1.962 1.924 -15.925 1.00 86.00 85 THR A CA 1
ATOM 637 C C . THR A 1 85 ? -1.660 1.410 -17.330 1.00 86.00 85 THR A C 1
ATOM 639 O O . THR A 1 85 ? -1.926 0.246 -17.593 1.00 86.00 85 THR A O 1
ATOM 642 N N . ASP A 1 86 ? -1.011 2.208 -18.178 1.00 87.19 86 ASP A N 1
ATOM 643 C CA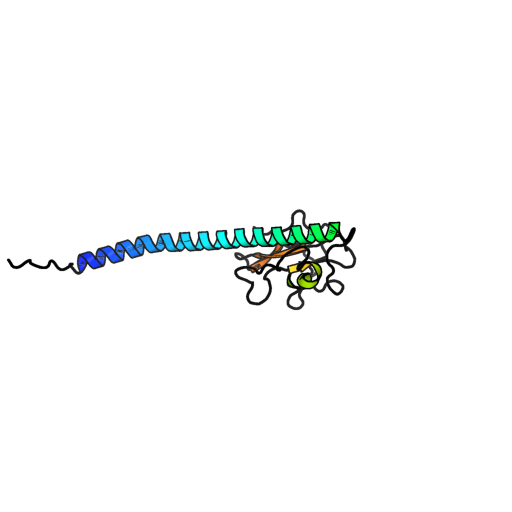 . ASP A 1 86 ? -0.733 1.823 -19.571 1.00 87.19 86 ASP A CA 1
ATOM 644 C C . ASP A 1 86 ? 0.284 0.670 -19.690 1.00 87.19 86 ASP A C 1
ATOM 646 O O . ASP A 1 86 ? 0.257 -0.094 -20.651 1.00 87.19 86 ASP A O 1
ATOM 650 N N . GLU A 1 87 ? 1.161 0.517 -18.694 1.00 89.06 87 GLU A N 1
ATOM 651 C CA . GLU A 1 87 ? 2.227 -0.494 -18.688 1.00 89.06 87 GLU A CA 1
ATOM 652 C C . GLU A 1 87 ? 1.794 -1.817 -18.038 1.00 89.06 87 GLU A C 1
ATOM 654 O O . GLU A 1 87 ? 2.238 -2.900 -18.431 1.00 89.06 87 GLU A O 1
ATOM 659 N N . LEU A 1 88 ? 0.956 -1.747 -16.995 1.00 91.06 88 LEU A N 1
ATOM 660 C CA . LEU A 1 88 ? 0.562 -2.908 -16.195 1.00 91.06 88 LEU A CA 1
ATOM 661 C C . LEU A 1 88 ? -0.824 -3.451 -16.538 1.00 91.06 88 LEU A C 1
ATOM 663 O O . LEU A 1 88 ? -1.048 -4.659 -16.414 1.00 91.06 88 LEU A O 1
ATOM 667 N N . VAL A 1 89 ? -1.751 -2.587 -16.945 1.00 92.25 89 VAL A N 1
ATOM 668 C CA . VAL A 1 89 ? -3.144 -2.944 -17.224 1.00 92.25 89 VAL A CA 1
ATOM 669 C C . VAL A 1 89 ? -3.348 -3.070 -18.736 1.00 92.25 89 VAL A C 1
ATOM 671 O O . VAL A 1 89 ? -2.860 -2.235 -19.488 1.00 92.25 89 VAL A O 1
ATOM 674 N N . PRO A 1 90 ? -4.080 -4.088 -19.228 1.00 94.25 90 PRO A N 1
ATOM 675 C CA . PRO A 1 90 ? -4.680 -5.211 -18.497 1.00 94.25 90 PRO A CA 1
ATOM 676 C C . PRO A 1 90 ? -3.756 -6.433 -18.368 1.00 94.25 90 PRO A C 1
ATOM 678 O O . PRO A 1 90 ? -4.161 -7.463 -17.833 1.00 94.25 90 PRO A O 1
ATOM 681 N N . LYS A 1 91 ? -2.536 -6.366 -18.911 1.00 94.62 91 LYS A N 1
ATOM 682 C CA . LYS A 1 91 ? -1.701 -7.552 -19.143 1.00 94.62 91 LYS A CA 1
ATOM 683 C C . LYS A 1 91 ? -1.219 -8.232 -17.855 1.00 94.62 91 LYS A C 1
ATOM 685 O O . LYS A 1 91 ? -1.194 -9.458 -17.794 1.00 94.62 91 LYS A O 1
ATOM 690 N N . TYR A 1 92 ? -0.830 -7.460 -16.842 1.00 94.25 92 TYR A N 1
ATOM 691 C CA . TYR A 1 92 ? -0.210 -7.972 -15.612 1.00 94.25 92 TYR A CA 1
ATOM 692 C C . TYR A 1 92 ? -1.083 -7.766 -14.366 1.00 94.25 92 TYR A C 1
ATOM 694 O O . TYR A 1 92 ? -0.892 -8.448 -13.358 1.00 94.25 92 TYR A O 1
ATOM 702 N N . ILE A 1 93 ? -2.042 -6.838 -14.424 1.00 95.38 93 ILE A N 1
ATOM 703 C CA . ILE A 1 93 ? -3.058 -6.598 -13.394 1.00 95.38 93 ILE A CA 1
ATOM 704 C C . ILE A 1 93 ? -4.345 -6.078 -14.047 1.00 95.38 93 ILE A C 1
ATOM 706 O O . ILE A 1 93 ? -4.291 -5.421 -15.082 1.00 95.38 93 ILE A O 1
ATOM 710 N N . GLN A 1 94 ? -5.504 -6.376 -13.455 1.00 93.62 94 GLN A N 1
ATOM 711 C CA . GLN A 1 94 ? -6.803 -5.964 -14.009 1.00 93.62 94 GLN A CA 1
ATOM 712 C C . GLN A 1 94 ? -7.070 -4.467 -13.847 1.00 93.62 94 GLN A C 1
ATOM 714 O O . GLN A 1 94 ? -7.592 -3.830 -14.753 1.00 93.62 94 GLN A O 1
ATOM 719 N N . GLU A 1 95 ? -6.710 -3.912 -12.694 1.00 91.12 95 GLU A N 1
ATOM 720 C CA . GLU A 1 95 ? -6.855 -2.496 -12.385 1.00 91.12 95 GLU A CA 1
ATOM 721 C C . GLU A 1 95 ? -5.807 -2.084 -11.351 1.00 91.12 95 GLU A C 1
ATOM 723 O O . GLU A 1 95 ? -5.334 -2.902 -10.555 1.00 91.12 95 GLU A O 1
ATOM 728 N N . ILE A 1 96 ? -5.433 -0.806 -11.361 1.00 89.31 96 ILE A N 1
ATOM 729 C CA . ILE A 1 96 ? -4.553 -0.249 -10.337 1.00 89.31 96 ILE A CA 1
ATOM 730 C C . ILE A 1 96 ? -5.377 -0.018 -9.060 1.00 89.31 96 ILE A C 1
ATOM 732 O O . ILE A 1 96 ? -6.361 0.724 -9.109 1.00 89.31 96 ILE A O 1
ATOM 736 N N . PRO A 1 97 ? -4.995 -0.606 -7.911 1.00 89.56 97 PRO A N 1
ATOM 737 C CA . PRO A 1 97 ? -5.762 -0.461 -6.683 1.00 89.56 97 PRO A CA 1
ATOM 738 C C . PRO A 1 97 ? -5.704 0.966 -6.133 1.00 89.56 97 PRO A C 1
ATOM 740 O O . PRO A 1 97 ? -4.736 1.707 -6.335 1.00 89.56 97 PRO A O 1
ATOM 743 N N . MET A 1 98 ? -6.738 1.319 -5.373 1.00 86.38 98 MET A N 1
ATOM 744 C CA . MET A 1 98 ? -6.865 2.606 -4.698 1.00 86.38 98 MET A CA 1
ATOM 745 C C . MET A 1 98 ? -6.908 2.415 -3.184 1.00 86.38 98 MET A C 1
ATOM 747 O O . MET A 1 98 ? -7.702 1.627 -2.672 1.00 86.38 98 MET A O 1
ATOM 751 N N . ASP A 1 99 ? -6.095 3.189 -2.466 1.00 86.69 99 ASP A N 1
ATOM 752 C CA . ASP A 1 99 ? -6.072 3.188 -1.008 1.00 86.69 99 ASP A CA 1
ATOM 753 C C . ASP A 1 99 ? -7.486 3.471 -0.447 1.00 86.69 99 ASP A C 1
ATOM 755 O O . ASP A 1 99 ? -8.103 4.479 -0.808 1.00 86.69 99 ASP A O 1
ATOM 759 N N . PRO A 1 100 ? -8.009 2.649 0.483 1.00 85.75 100 PRO A N 1
ATOM 760 C CA . PRO A 1 100 ? -9.370 2.794 1.005 1.00 85.75 100 PRO A CA 1
ATOM 761 C C . PRO A 1 100 ? -9.676 4.123 1.709 1.00 85.75 100 PRO A C 1
ATOM 763 O O . PRO A 1 100 ? -10.843 4.420 1.960 1.00 85.75 100 PRO A O 1
ATOM 766 N N . LYS A 1 101 ? -8.653 4.886 2.111 1.00 84.44 101 LYS A N 1
ATOM 767 C CA . LYS A 1 101 ? -8.788 6.164 2.822 1.00 84.44 101 LYS A CA 1
ATOM 768 C C . LYS A 1 101 ? -8.286 7.339 1.989 1.00 84.44 101 LYS A C 1
ATOM 770 O O . LYS A 1 101 ? -8.912 8.393 1.998 1.00 84.44 101 LYS A O 1
ATOM 775 N N . PHE A 1 102 ? -7.164 7.162 1.300 1.00 78.00 102 PHE A N 1
ATOM 776 C CA . PHE A 1 102 ? -6.485 8.218 0.545 1.00 78.00 102 PHE A CA 1
ATOM 777 C C . PHE A 1 102 ? -6.760 8.158 -0.967 1.00 78.00 102 PHE A C 1
ATOM 779 O O . PHE A 1 102 ? -6.242 8.983 -1.713 1.00 78.00 102 PHE A O 1
ATOM 786 N N . GLY A 1 103 ? -7.609 7.223 -1.407 1.00 66.56 103 GLY A N 1
ATOM 787 C CA . GLY A 1 103 ? -8.003 7.003 -2.801 1.00 66.56 103 GLY A CA 1
ATOM 788 C C . GLY A 1 103 ? -8.771 8.155 -3.472 1.00 66.56 103 GLY A C 1
ATOM 789 O O . GLY A 1 103 ? -8.966 8.145 -4.681 1.00 66.56 103 GLY A O 1
ATOM 790 N N . ASN A 1 104 ? -9.243 9.144 -2.705 1.00 60.28 104 ASN A N 1
ATOM 791 C CA . ASN A 1 104 ? -10.189 10.168 -3.175 1.00 60.28 104 ASN A CA 1
ATOM 792 C C . ASN A 1 104 ? -9.550 11.353 -3.922 1.00 60.28 104 ASN A C 1
ATOM 794 O O . ASN A 1 104 ? -10.252 12.093 -4.604 1.00 60.28 104 ASN A O 1
ATOM 798 N N . THR A 1 105 ? -8.240 11.551 -3.790 1.00 56.72 105 THR A N 1
ATOM 799 C CA . THR A 1 105 ? -7.482 12.628 -4.459 1.00 56.72 105 THR A CA 1
ATOM 800 C C . THR A 1 105 ? -6.405 12.078 -5.395 1.00 56.72 105 THR A C 1
ATOM 802 O O . THR A 1 105 ? -5.818 12.828 -6.172 1.00 56.72 105 THR A O 1
ATOM 805 N N . SER A 1 106 ? -6.130 10.772 -5.317 1.00 66.56 106 SER A N 1
ATOM 806 C CA . SER A 1 106 ? -5.105 10.000 -6.033 1.00 66.56 106 SER A CA 1
ATOM 807 C C . SER A 1 106 ? -5.245 8.523 -5.638 1.00 66.56 106 SER A C 1
ATOM 809 O O . SER A 1 106 ? -5.935 8.234 -4.675 1.00 66.56 106 SER A O 1
ATOM 811 N N . THR A 1 107 ? -4.529 7.579 -6.265 1.00 71.62 107 THR A N 1
ATOM 812 C CA . THR A 1 107 ? -4.535 6.149 -5.838 1.00 71.62 107 THR A CA 1
ATOM 813 C C . THR A 1 107 ? -4.131 5.903 -4.370 1.00 71.62 107 THR A C 1
ATOM 815 O O . THR A 1 107 ? -4.257 4.787 -3.886 1.00 71.62 107 THR A O 1
ATOM 818 N N . GLY A 1 108 ? -3.600 6.903 -3.655 1.00 79.25 108 GLY A N 1
ATOM 819 C CA . GLY A 1 108 ? -3.081 6.781 -2.283 1.00 79.25 108 GLY A CA 1
ATOM 820 C C . GLY A 1 108 ? -1.759 6.010 -2.158 1.00 79.25 108 GLY A C 1
ATOM 821 O O . GLY A 1 108 ? -1.166 5.957 -1.079 1.00 79.25 108 GLY A O 1
ATOM 822 N N . TYR A 1 109 ? -1.255 5.489 -3.278 1.00 82.06 109 TYR A N 1
ATOM 823 C CA . TYR A 1 109 ? 0.049 4.857 -3.423 1.00 82.06 109 TYR A CA 1
ATOM 824 C C . TYR A 1 109 ? 0.944 5.682 -4.342 1.00 82.06 109 TYR A C 1
ATOM 826 O O . TYR A 1 109 ? 0.463 6.349 -5.262 1.00 82.06 109 TYR A O 1
ATOM 834 N N . ARG A 1 110 ? 2.254 5.616 -4.109 1.00 80.62 110 ARG A N 1
ATOM 835 C CA . ARG A 1 110 ? 3.269 6.217 -4.981 1.00 80.62 110 ARG A CA 1
ATOM 836 C C . ARG A 1 110 ? 4.195 5.145 -5.513 1.00 80.62 110 ARG A C 1
ATOM 838 O O . ARG A 1 110 ? 4.545 4.219 -4.784 1.00 80.62 110 ARG A O 1
ATOM 845 N N . TYR A 1 111 ? 4.611 5.321 -6.757 1.00 80.44 111 TYR A N 1
ATOM 846 C CA . TYR A 1 111 ? 5.635 4.518 -7.404 1.00 80.44 111 TYR A CA 1
ATOM 847 C C . TYR A 1 111 ? 6.820 5.420 -7.743 1.00 80.44 111 TYR A C 1
ATOM 849 O O . TYR A 1 111 ? 6.634 6.483 -8.332 1.00 80.44 111 TYR A O 1
ATOM 857 N N . CYS A 1 112 ? 8.027 5.003 -7.374 1.00 76.75 112 CYS A N 1
ATOM 858 C CA . CYS A 1 112 ? 9.256 5.671 -7.778 1.00 76.75 112 CYS A CA 1
ATOM 859 C C . CYS A 1 112 ? 10.151 4.706 -8.542 1.00 76.75 112 CYS A C 1
ATOM 861 O O . CYS A 1 112 ? 10.327 3.555 -8.139 1.00 76.75 112 CYS A O 1
ATOM 863 N N . ARG A 1 113 ? 10.800 5.226 -9.577 1.00 77.00 113 ARG A N 1
ATOM 864 C CA . ARG A 1 113 ? 11.858 4.566 -10.336 1.00 77.00 113 ARG A CA 1
ATOM 865 C C . ARG A 1 113 ? 12.844 5.633 -10.806 1.00 77.00 113 ARG A C 1
ATOM 867 O O . ARG A 1 113 ? 12.439 6.763 -11.062 1.00 77.00 113 ARG A O 1
ATOM 874 N N . SER A 1 114 ? 14.124 5.296 -10.915 1.00 71.25 114 SER A N 1
ATOM 875 C CA . SER A 1 114 ? 15.129 6.195 -11.492 1.00 71.25 114 SER A CA 1
ATOM 876 C C . SER A 1 114 ? 15.477 5.783 -12.917 1.00 71.25 114 SER A C 1
ATOM 878 O O . SER A 1 114 ? 15.630 4.594 -13.190 1.00 71.25 114 SER A O 1
ATOM 880 N N . GLY A 1 115 ? 15.651 6.762 -13.810 1.00 67.75 115 GLY A N 1
ATOM 881 C CA . GLY A 1 115 ? 16.202 6.523 -15.147 1.00 67.75 115 GLY A CA 1
ATOM 882 C C . GLY A 1 115 ? 17.655 6.041 -15.101 1.00 67.75 115 GLY A C 1
ATOM 883 O O . GLY A 1 115 ? 18.044 5.183 -15.887 1.00 67.75 115 GLY A O 1
ATOM 884 N N . SER A 1 116 ? 18.438 6.504 -14.119 1.00 72.88 116 SER A N 1
ATOM 885 C CA . SER A 1 116 ? 19.829 6.075 -13.911 1.00 72.88 116 SER A CA 1
ATOM 886 C C . SER A 1 116 ? 19.953 4.667 -13.315 1.00 72.88 116 SER A C 1
ATOM 888 O O . SER A 1 116 ? 20.987 4.028 -13.478 1.00 72.88 116 SER A O 1
ATOM 890 N N . TYR A 1 117 ? 18.905 4.177 -12.643 1.00 72.88 117 TYR A N 1
ATOM 891 C CA . TYR A 1 117 ? 18.865 2.851 -12.013 1.00 72.88 117 TYR A CA 1
ATOM 892 C C . TYR A 1 117 ? 17.569 2.139 -12.417 1.00 72.88 117 TYR A C 1
ATOM 894 O O . TYR A 1 117 ? 16.634 1.998 -11.621 1.00 72.88 117 TYR A O 1
ATOM 902 N N . PRO A 1 118 ? 17.477 1.708 -13.689 1.00 73.38 118 PRO A N 1
ATOM 903 C CA . PRO A 1 118 ? 16.245 1.190 -14.278 1.00 73.38 118 PRO A CA 1
ATOM 904 C C . PRO A 1 118 ? 15.762 -0.119 -13.636 1.00 73.38 118 PRO A C 1
ATOM 906 O O . PRO A 1 118 ? 14.601 -0.498 -13.814 1.00 73.38 118 PRO A O 1
ATOM 909 N N . ASN A 1 119 ? 16.652 -0.788 -12.910 1.00 77.88 119 ASN A N 1
ATOM 910 C CA . ASN A 1 119 ? 16.490 -2.053 -12.211 1.00 77.88 119 ASN A CA 1
ATOM 911 C C . ASN A 1 119 ? 16.115 -1.890 -10.727 1.00 77.88 119 ASN A C 1
ATOM 913 O O . ASN A 1 119 ? 16.092 -2.890 -10.010 1.00 77.88 119 ASN A O 1
ATOM 917 N N . GLU A 1 120 ? 15.819 -0.676 -10.260 1.00 77.25 120 GLU A N 1
ATOM 918 C CA . GLU A 1 120 ? 15.358 -0.403 -8.898 1.00 77.25 120 GLU A CA 1
ATOM 919 C C . GLU A 1 120 ? 14.032 0.368 -8.916 1.00 77.25 120 GLU A C 1
ATOM 921 O O . GLU A 1 120 ? 13.815 1.251 -9.746 1.00 77.25 120 GLU A O 1
ATOM 926 N N . TYR A 1 121 ? 13.125 0.031 -7.997 1.00 80.12 121 TYR A N 1
ATOM 927 C CA . TYR A 1 121 ? 11.872 0.760 -7.806 1.00 80.12 121 TYR A CA 1
ATOM 928 C C . TYR A 1 121 ? 11.456 0.762 -6.338 1.00 80.12 121 TYR A C 1
ATOM 930 O O . TYR A 1 121 ? 11.829 -0.132 -5.575 1.00 80.12 121 TYR A O 1
ATOM 938 N N . ALA A 1 122 ? 10.645 1.751 -5.971 1.00 79.56 122 ALA A N 1
ATOM 939 C CA . ALA A 1 122 ? 10.034 1.878 -4.660 1.00 79.56 122 ALA A CA 1
ATOM 940 C C . ALA A 1 122 ? 8.507 2.020 -4.775 1.00 79.56 122 ALA A C 1
ATOM 942 O O . ALA A 1 122 ? 8.024 2.756 -5.635 1.00 79.56 122 ALA A O 1
ATOM 943 N N . ILE A 1 123 ? 7.748 1.385 -3.881 1.00 82.75 123 ILE A N 1
ATOM 944 C CA . ILE A 1 123 ? 6.333 1.697 -3.644 1.00 82.75 123 ILE A CA 1
ATOM 945 C C . ILE A 1 123 ? 6.192 2.322 -2.259 1.00 82.75 123 ILE A C 1
ATOM 947 O O . ILE A 1 123 ? 6.707 1.800 -1.267 1.00 82.75 123 ILE A O 1
ATOM 951 N N . LEU A 1 124 ? 5.468 3.435 -2.186 1.00 81.38 124 LEU A N 1
ATOM 952 C CA . LEU A 1 124 ? 5.171 4.121 -0.936 1.00 81.38 124 LEU A CA 1
ATOM 953 C C . LEU A 1 124 ? 3.666 4.165 -0.700 1.00 81.38 124 LEU A C 1
ATOM 955 O O . LEU A 1 124 ? 2.873 4.309 -1.631 1.00 81.38 124 LEU A O 1
ATOM 959 N N . ARG A 1 125 ? 3.284 4.128 0.573 1.00 84.00 125 ARG A N 1
ATOM 960 C CA . ARG A 1 125 ? 1.921 4.427 1.025 1.00 84.00 125 ARG A CA 1
ATOM 961 C C . ARG A 1 125 ? 1.959 5.411 2.183 1.00 84.00 125 ARG A C 1
ATOM 963 O O . ARG A 1 125 ? 2.995 5.574 2.829 1.00 84.00 125 ARG A O 1
ATOM 970 N N . GLN A 1 126 ? 0.827 6.036 2.476 1.00 80.69 126 GLN A N 1
ATOM 971 C CA . GLN A 1 126 ? 0.706 6.920 3.629 1.00 80.69 126 GLN A CA 1
ATOM 972 C C . GLN A 1 126 ? 0.295 6.139 4.889 1.00 80.69 126 GLN A C 1
ATOM 974 O O . GLN A 1 126 ? -0.631 5.320 4.882 1.00 80.69 126 GLN A O 1
ATOM 979 N N . SER A 1 127 ? 0.984 6.394 6.000 1.00 82.06 127 SER A N 1
ATOM 980 C CA . SER A 1 127 ? 0.618 5.857 7.309 1.00 82.06 127 SER A CA 1
ATOM 981 C C . SER A 1 127 ? -0.661 6.519 7.814 1.00 82.06 127 SER A C 1
ATOM 983 O O . SER A 1 127 ? -0.741 7.741 7.925 1.00 82.06 127 SER A O 1
ATOM 985 N N . GLU A 1 128 ? -1.652 5.714 8.203 1.00 82.50 128 GLU A N 1
ATOM 986 C CA . GLU A 1 128 ? -2.872 6.237 8.829 1.00 82.50 128 GLU A CA 1
ATOM 987 C C . GLU A 1 128 ? -2.634 6.800 10.236 1.00 82.50 128 GLU A C 1
ATOM 989 O O . GLU A 1 128 ? -3.458 7.585 10.701 1.00 82.50 128 GLU A O 1
ATOM 994 N N . LYS A 1 129 ? -1.539 6.399 10.901 1.00 80.12 129 LYS A N 1
ATOM 995 C CA . LYS A 1 129 ? -1.193 6.836 12.262 1.00 80.12 129 LYS A CA 1
ATOM 996 C C . LYS A 1 129 ? -0.471 8.181 12.265 1.00 80.12 129 LYS A C 1
ATOM 998 O O . LYS A 1 129 ? -0.762 9.021 13.103 1.00 80.12 129 LYS A O 1
ATOM 1003 N N . THR A 1 130 ? 0.488 8.360 11.356 1.00 80.50 130 THR A N 1
ATOM 1004 C CA . THR A 1 130 ? 1.396 9.521 11.359 1.00 80.50 130 THR A CA 1
ATOM 1005 C C . THR A 1 130 ? 1.159 10.483 10.202 1.00 80.50 130 THR A C 1
ATOM 1007 O O . THR A 1 130 ? 1.705 11.578 10.213 1.00 80.50 130 THR A O 1
ATOM 1010 N N . GLY A 1 131 ? 0.409 10.084 9.169 1.00 77.31 131 GLY A N 1
ATOM 1011 C CA . GLY A 1 131 ? 0.282 10.855 7.929 1.00 77.31 131 GLY A CA 1
ATOM 1012 C C . GLY A 1 131 ? 1.574 10.917 7.102 1.00 77.31 131 GLY A C 1
ATOM 1013 O O . GLY A 1 131 ? 1.576 11.495 6.018 1.00 77.31 131 GLY A O 1
ATOM 1014 N N . ALA A 1 132 ? 2.667 10.311 7.570 1.00 77.69 132 ALA A N 1
ATOM 1015 C CA . ALA A 1 132 ? 3.923 10.256 6.841 1.00 77.69 132 ALA A CA 1
ATOM 1016 C C . ALA A 1 132 ? 3.877 9.175 5.754 1.00 77.69 132 ALA A C 1
ATOM 1018 O O . ALA A 1 132 ? 3.240 8.130 5.920 1.00 77.69 132 ALA A O 1
ATOM 1019 N N . TRP A 1 133 ? 4.590 9.414 4.658 1.00 79.50 133 TRP A N 1
ATOM 1020 C CA . TRP A 1 133 ? 4.861 8.390 3.654 1.00 79.50 133 TRP A CA 1
ATOM 1021 C C . TRP A 1 133 ? 5.855 7.370 4.204 1.00 79.50 133 TRP A C 1
ATOM 1023 O O . TRP A 1 133 ? 6.791 7.722 4.923 1.00 79.50 133 TRP A O 1
ATOM 1033 N N . CYS A 1 134 ? 5.644 6.105 3.871 1.00 79.62 134 CYS A N 1
ATOM 1034 C CA . CYS A 1 134 ? 6.478 5.001 4.311 1.00 79.62 134 CYS A CA 1
ATOM 1035 C C . CYS A 1 134 ? 6.656 3.988 3.173 1.00 79.62 134 CYS A C 1
ATOM 1037 O O . CYS A 1 134 ? 5.789 3.859 2.302 1.00 79.62 134 CYS A O 1
ATOM 1039 N N . SER A 1 135 ? 7.793 3.291 3.168 1.00 79.88 135 SER A N 1
ATOM 1040 C CA . SER A 1 135 ? 8.091 2.249 2.181 1.00 79.88 135 SER A CA 1
ATOM 1041 C C . SER A 1 135 ? 7.496 0.911 2.604 1.00 79.88 135 SER A C 1
ATOM 1043 O O . SER A 1 135 ? 7.512 0.548 3.785 1.00 79.88 135 SER A O 1
ATOM 1045 N N . VAL A 1 136 ? 6.988 0.176 1.616 1.00 80.12 136 VAL A N 1
ATOM 1046 C CA . VAL A 1 136 ? 6.376 -1.152 1.790 1.00 80.12 136 VAL A CA 1
ATOM 1047 C C . VAL A 1 136 ? 7.275 -2.306 1.357 1.00 80.12 136 VAL A C 1
ATOM 1049 O O . VAL A 1 136 ? 6.938 -3.459 1.601 1.00 80.12 136 VAL A O 1
ATOM 1052 N N . GLN A 1 137 ? 8.416 -2.019 0.729 1.00 74.00 137 GLN A N 1
ATOM 1053 C CA . GLN A 1 137 ? 9.349 -3.043 0.259 1.00 74.00 137 GLN A CA 1
ATOM 1054 C C . GLN A 1 137 ? 10.462 -3.324 1.268 1.00 74.00 137 GLN A C 1
ATOM 1056 O O . GLN A 1 137 ? 10.951 -2.433 1.969 1.00 74.00 137 GLN A O 1
ATOM 1061 N N . THR A 1 138 ? 10.893 -4.586 1.297 1.00 62.09 138 THR A N 1
ATOM 1062 C CA . THR A 1 138 ? 12.025 -5.064 2.093 1.00 62.09 138 THR A CA 1
ATOM 1063 C C . THR A 1 138 ? 12.953 -5.931 1.232 1.00 62.09 138 THR A C 1
ATOM 1065 O O . THR A 1 138 ? 12.472 -6.933 0.699 1.00 62.09 138 THR A O 1
ATOM 1068 N N . PRO A 1 139 ? 14.262 -5.621 1.136 1.00 58.09 139 PRO A N 1
ATOM 1069 C CA . PRO A 1 139 ? 14.931 -4.416 1.643 1.00 58.09 139 PRO A CA 1
ATOM 1070 C C . PRO A 1 139 ? 14.494 -3.148 0.886 1.00 58.09 139 PRO A C 1
ATOM 1072 O O . PRO A 1 139 ? 13.907 -3.229 -0.191 1.00 58.09 139 PRO A O 1
ATOM 1075 N N . ALA A 1 140 ? 14.748 -1.974 1.472 1.00 54.69 140 ALA A N 1
ATOM 1076 C CA . ALA A 1 140 ? 14.611 -0.719 0.734 1.00 54.69 140 ALA A CA 1
ATOM 1077 C C . ALA A 1 140 ? 15.600 -0.722 -0.454 1.00 54.69 140 ALA A C 1
ATOM 1079 O O . ALA A 1 140 ? 16.656 -1.350 -0.321 1.00 54.69 140 ALA A O 1
ATOM 1080 N N . PRO A 1 141 ? 15.282 -0.066 -1.588 1.00 57.91 141 PRO A N 1
ATOM 1081 C CA . PRO A 1 141 ? 16.218 0.038 -2.706 1.00 57.91 141 PRO A CA 1
ATOM 1082 C C . PRO A 1 141 ? 17.572 0.584 -2.233 1.00 57.91 141 PRO A C 1
ATOM 1084 O O . PRO A 1 141 ? 17.634 1.424 -1.332 1.00 57.91 141 PRO A O 1
ATOM 1087 N N . VAL A 1 142 ? 18.650 0.029 -2.786 1.00 52.00 142 VAL A N 1
ATOM 1088 C CA . VAL A 1 142 ? 20.014 0.116 -2.238 1.00 52.00 142 VAL A CA 1
ATOM 1089 C C . VAL A 1 142 ? 20.672 1.461 -2.506 1.00 52.00 142 VAL A C 1
ATOM 1091 O O . VAL A 1 142 ? 21.544 1.871 -1.740 1.00 52.00 142 VAL A O 1
ATOM 1094 N N . SER A 1 143 ? 20.223 2.187 -3.527 1.00 54.62 143 SER A N 1
ATOM 1095 C CA . SER A 1 143 ? 20.714 3.539 -3.777 1.00 54.62 143 SER A CA 1
ATOM 1096 C C . SER A 1 143 ? 19.701 4.554 -3.230 1.00 54.62 143 SER A C 1
ATOM 1098 O O . SER A 1 143 ? 18.630 4.774 -3.789 1.00 54.62 143 SER A O 1
ATOM 1100 N N . GLY A 1 144 ? 20.002 5.142 -2.069 1.00 48.97 144 GLY A N 1
ATOM 1101 C CA . GLY A 1 144 ? 19.111 6.012 -1.282 1.00 48.97 144 GLY A CA 1
ATOM 1102 C C . GLY A 1 144 ? 18.777 7.374 -1.913 1.00 48.97 144 GLY A C 1
ATOM 1103 O O . GLY A 1 144 ? 18.984 8.409 -1.290 1.00 48.97 144 GLY A O 1
ATOM 1104 N N . THR A 1 145 ? 18.329 7.418 -3.172 1.00 51.06 145 THR A N 1
ATOM 1105 C CA . THR A 1 145 ? 18.218 8.645 -3.991 1.00 51.06 145 THR A CA 1
ATOM 1106 C C . THR A 1 145 ? 17.028 8.589 -4.976 1.00 51.06 145 THR A C 1
ATOM 1108 O O . THR A 1 145 ? 16.997 9.326 -5.953 1.00 51.06 145 THR A O 1
ATOM 1111 N N . PHE A 1 146 ? 16.025 7.721 -4.783 1.00 57.34 146 PHE A N 1
ATOM 1112 C CA . PHE A 1 146 ? 14.998 7.493 -5.830 1.00 57.34 146 PHE A CA 1
ATOM 1113 C C . PHE A 1 146 ? 13.617 8.082 -5.587 1.00 57.34 146 PHE A C 1
ATOM 1115 O O . PHE A 1 146 ? 12.818 8.168 -6.512 1.00 57.34 146 PHE A O 1
ATOM 1122 N N . CYS A 1 147 ? 13.333 8.515 -4.368 1.00 59.16 147 CYS A N 1
ATOM 1123 C CA . CYS A 1 147 ? 12.061 9.132 -4.023 1.00 59.16 147 CYS A CA 1
ATOM 1124 C C . CYS A 1 147 ? 12.355 10.423 -3.245 1.00 59.16 147 CYS A C 1
ATOM 1126 O O . CYS A 1 147 ? 12.157 10.490 -2.034 1.00 59.16 147 CYS A O 1
ATOM 1128 N N . TRP A 1 148 ? 12.935 11.427 -3.902 1.00 51.50 148 TRP A N 1
ATOM 1129 C CA . TRP A 1 148 ? 13.276 12.681 -3.230 1.00 51.50 148 TRP A CA 1
ATOM 1130 C C . TRP A 1 148 ? 12.039 13.534 -2.980 1.00 51.50 148 TRP A C 1
ATOM 1132 O O . TRP A 1 148 ? 11.234 13.753 -3.882 1.00 51.50 148 TRP A O 1
ATOM 1142 N N . HIS A 1 149 ? 11.956 14.084 -1.768 1.00 46.50 149 HIS A N 1
ATOM 1143 C CA . HIS A 1 149 ? 11.340 15.397 -1.559 1.00 46.50 149 HIS A CA 1
ATOM 1144 C C . HIS A 1 149 ? 12.159 16.354 -0.686 1.00 46.50 149 HIS A C 1
ATOM 1146 O O . HIS A 1 149 ? 11.845 17.534 -0.664 1.00 46.50 149 HIS A O 1
ATOM 1152 N N . THR A 1 150 ? 13.259 15.934 -0.054 1.00 36.19 150 THR A N 1
ATOM 1153 C CA . THR A 1 150 ? 14.192 16.868 0.601 1.00 36.19 150 THR A CA 1
ATOM 1154 C C . THR A 1 150 ? 15.596 16.278 0.691 1.00 36.19 150 THR A C 1
ATOM 1156 O O . THR A 1 150 ? 15.772 15.096 0.987 1.00 36.19 150 THR A O 1
ATOM 1159 N N . ALA A 1 151 ? 16.604 17.109 0.419 1.00 37.53 151 ALA A N 1
ATOM 1160 C CA . ALA A 1 151 ? 18.015 16.773 0.556 1.00 37.53 151 ALA A CA 1
ATOM 1161 C C . ALA A 1 151 ? 18.317 16.203 1.961 1.00 37.53 151 ALA A C 1
ATOM 1163 O O . ALA A 1 151 ? 18.027 16.850 2.964 1.00 37.53 151 ALA A O 1
ATOM 1164 N N . GLY A 1 152 ? 18.911 15.005 2.032 1.00 42.88 152 GLY A N 1
ATOM 1165 C CA . GLY A 1 152 ? 19.553 14.488 3.246 1.00 42.88 152 GLY A CA 1
ATOM 1166 C C . GLY A 1 152 ? 18.856 13.391 4.067 1.00 42.88 152 GLY A C 1
ATOM 1167 O O . GLY A 1 152 ? 19.427 13.014 5.085 1.00 42.88 152 GLY A O 1
ATOM 1168 N N . VAL A 1 153 ? 17.698 12.829 3.679 1.00 42.72 153 VAL A N 1
ATOM 1169 C CA . VAL A 1 153 ? 17.100 11.683 4.415 1.00 42.72 153 VAL A CA 1
ATOM 1170 C C . VAL A 1 153 ? 17.123 10.405 3.554 1.00 42.72 153 VAL A C 1
ATOM 1172 O O . VAL A 1 153 ? 16.395 10.350 2.565 1.00 42.72 153 VAL A O 1
ATOM 1175 N N . PRO A 1 154 ? 17.924 9.366 3.889 1.00 49.09 154 PRO A N 1
ATOM 1176 C CA . PRO A 1 154 ? 18.257 8.299 2.933 1.00 49.09 154 PRO A CA 1
ATOM 1177 C C . PRO A 1 154 ? 17.132 7.318 2.582 1.00 49.09 154 PRO A C 1
ATOM 1179 O O . PRO A 1 154 ? 17.250 6.599 1.597 1.00 49.09 154 PRO A O 1
ATOM 1182 N N . THR A 1 155 ? 16.063 7.209 3.373 1.00 58.62 155 THR A N 1
ATOM 1183 C CA . THR A 1 155 ? 15.019 6.192 3.161 1.00 58.62 155 THR A CA 1
ATOM 1184 C C . THR A 1 155 ? 13.705 6.622 3.809 1.00 58.62 155 THR A C 1
ATOM 1186 O O . THR A 1 155 ? 1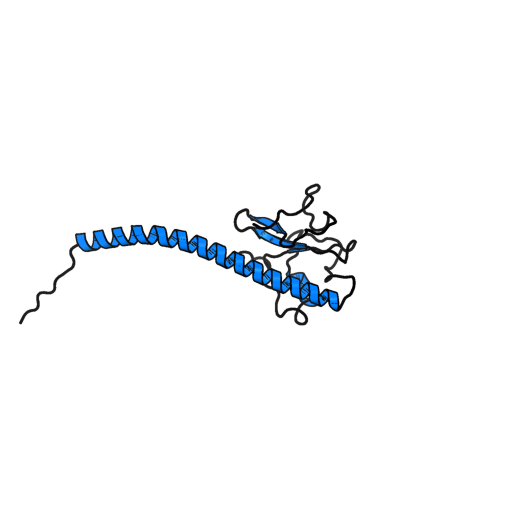3.702 7.158 4.917 1.00 58.62 155 THR A O 1
ATOM 1189 N N . TYR A 1 156 ? 12.568 6.377 3.148 1.00 63.97 156 TYR A N 1
ATOM 1190 C CA . TYR A 1 156 ? 11.276 6.444 3.836 1.00 63.97 156 TYR A CA 1
ATOM 1191 C C . TYR A 1 156 ? 11.256 5.402 4.960 1.00 63.97 156 TYR A C 1
ATOM 1193 O O . TYR A 1 156 ? 11.705 4.271 4.732 1.00 63.97 156 TYR A O 1
ATOM 1201 N N . PRO A 1 157 ? 10.714 5.729 6.148 1.00 71.56 157 PRO A N 1
ATOM 1202 C CA . PRO A 1 157 ? 10.576 4.748 7.214 1.00 71.56 157 PRO A CA 1
ATOM 1203 C C . PRO A 1 157 ? 9.736 3.566 6.727 1.00 71.56 157 PRO A C 1
ATOM 1205 O O . PRO A 1 157 ? 8.891 3.707 5.838 1.00 71.56 157 PRO A O 1
ATOM 1208 N N . ARG A 1 158 ? 9.952 2.385 7.308 1.00 75.50 158 ARG A N 1
ATOM 1209 C CA . ARG A 1 158 ? 9.094 1.232 7.024 1.00 75.50 158 ARG A CA 1
ATOM 1210 C C . ARG A 1 158 ? 7.685 1.498 7.525 1.00 75.50 158 ARG A C 1
ATOM 1212 O O . ARG A 1 158 ? 7.494 2.107 8.579 1.00 75.50 158 ARG A O 1
ATOM 1219 N N . CYS A 1 159 ? 6.701 1.038 6.768 1.00 76.12 159 CYS A N 1
ATOM 1220 C CA . CYS A 1 159 ? 5.333 1.105 7.239 1.00 76.12 159 CYS A CA 1
ATOM 1221 C C . CYS A 1 159 ? 5.097 0.099 8.381 1.00 76.12 159 CYS A C 1
ATOM 1223 O O . CYS A 1 159 ? 5.258 -1.100 8.170 1.00 76.12 159 CYS A O 1
ATOM 1225 N N . ASN A 1 160 ? 4.701 0.600 9.560 1.00 61.88 160 ASN A N 1
ATOM 1226 C CA . ASN A 1 160 ? 4.348 -0.183 10.759 1.00 61.88 160 ASN A CA 1
ATOM 1227 C C . ASN A 1 160 ? 2.837 -0.247 11.025 1.00 61.88 160 ASN A C 1
ATOM 1229 O O . ASN A 1 160 ? 2.170 0.819 11.038 1.00 61.88 160 ASN A O 1
#